Protein AF-A0A536KK31-F1 (afdb_monomer_lite)

Sequence (128 aa):
MTYSIVARDGETGELGVAVQSHYFQVGPVVPWALAGVGAVATQSMVNVSFGPLGLDYMGAGYSAQQALKALLAGDAQPEVRQVALVDATGNVAAHTGARCIPAAGHRTGDGLSCQANLMEKDSVWDAM

Foldseek 3Di:
DKKKKWFADPPPLDTDIDMDDPDPPCPQAAWADDRQQWIKGKDFVGDRVLRVQLSVCSVVVDANARSVVVVCVPDPCQLRIWMWMATSVFGIDIDHHVPFAPLWDWDDDRRMIITDGPDPHVCVRVVD

Structure (mmCIF, N/CA/C/O backbone):
data_AF-A0A536KK31-F1
#
_entry.id   AF-A0A536KK31-F1
#
loop_
_atom_site.group_PDB
_atom_site.id
_atom_site.type_symbol
_atom_site.label_atom_id
_atom_site.label_alt_id
_atom_site.label_comp_id
_atom_site.label_asym_id
_atom_site.label_entity_id
_atom_site.label_seq_id
_atom_site.pdbx_PDB_ins_code
_atom_site.Cartn_x
_atom_site.Cartn_y
_atom_site.Cartn_z
_atom_site.occupancy
_atom_site.B_iso_or_equiv
_atom_site.auth_seq_id
_atom_site.auth_comp_id
_atom_site.auth_asym_id
_atom_site.auth_atom_id
_atom_site.pdbx_PDB_model_num
ATOM 1 N N . MET A 1 1 ? 15.096 -6.292 -3.865 1.00 93.75 1 MET A N 1
ATOM 2 C CA . MET A 1 1 ? 14.186 -7.082 -3.027 1.00 93.75 1 MET A CA 1
ATOM 3 C C . MET A 1 1 ? 13.513 -6.137 -2.047 1.00 93.75 1 MET A C 1
ATOM 5 O O . MET A 1 1 ? 14.229 -5.435 -1.333 1.00 93.75 1 MET A O 1
ATOM 9 N N . THR A 1 2 ? 12.181 -6.099 -2.051 1.00 97.69 2 THR A N 1
ATOM 10 C CA . THR A 1 2 ? 11.367 -5.312 -1.109 1.00 97.69 2 THR A CA 1
ATOM 11 C C . THR A 1 2 ? 10.094 -6.070 -0.766 1.00 97.69 2 THR A C 1
ATOM 13 O O . THR A 1 2 ? 9.407 -6.515 -1.685 1.00 97.69 2 THR A O 1
ATOM 16 N N . TYR A 1 3 ? 9.759 -6.169 0.518 1.00 98.25 3 TYR A N 1
ATOM 17 C CA . TYR A 1 3 ? 8.455 -6.639 0.980 1.00 98.25 3 TYR A CA 1
ATOM 18 C C . TYR A 1 3 ? 7.901 -5.717 2.065 1.00 98.25 3 TYR A C 1
ATOM 20 O O . TYR A 1 3 ? 8.654 -5.099 2.823 1.00 98.25 3 TYR A O 1
ATOM 28 N N . SER A 1 4 ? 6.582 -5.580 2.107 1.00 98.69 4 SER A N 1
ATOM 29 C CA . SER A 1 4 ? 5.893 -4.704 3.048 1.00 98.69 4 SER A CA 1
ATOM 30 C C . SER A 1 4 ? 4.513 -5.236 3.405 1.00 98.69 4 SER A C 1
ATOM 32 O O . SER A 1 4 ? 3.967 -6.099 2.714 1.00 98.69 4 SER A O 1
ATOM 34 N N . ILE A 1 5 ? 3.965 -4.692 4.487 1.00 98.81 5 ILE A N 1
ATOM 35 C CA . ILE A 1 5 ? 2.602 -4.929 4.951 1.00 98.81 5 ILE A CA 1
ATOM 36 C C . ILE A 1 5 ? 1.950 -3.589 5.296 1.00 98.81 5 ILE A C 1
ATOM 38 O O . ILE A 1 5 ? 2.593 -2.728 5.899 1.00 98.81 5 ILE A O 1
ATOM 42 N N . VAL A 1 6 ? 0.686 -3.428 4.906 1.00 98.75 6 VAL A N 1
ATOM 43 C CA . VAL A 1 6 ? -0.236 -2.427 5.465 1.00 98.75 6 VAL A CA 1
ATOM 44 C C . VAL A 1 6 ? -1.316 -3.179 6.230 1.00 98.75 6 VAL A C 1
ATOM 46 O O . VAL A 1 6 ? -1.787 -4.211 5.749 1.00 98.75 6 VAL A O 1
ATOM 49 N N . ALA A 1 7 ? -1.695 -2.697 7.408 1.00 98.56 7 ALA A N 1
ATOM 50 C CA . ALA A 1 7 ? -2.713 -3.346 8.222 1.00 98.56 7 ALA A CA 1
ATOM 51 C C . ALA A 1 7 ? -3.503 -2.340 9.064 1.00 98.56 7 ALA A C 1
ATOM 53 O O . ALA A 1 7 ? -2.984 -1.293 9.458 1.00 98.56 7 ALA A O 1
ATOM 54 N N . ARG A 1 8 ? -4.749 -2.699 9.356 1.00 98.50 8 ARG A N 1
ATOM 55 C CA . ARG A 1 8 ? -5.612 -2.081 10.352 1.00 98.50 8 ARG A CA 1
ATOM 56 C C . ARG A 1 8 ? -5.979 -3.143 11.378 1.00 98.50 8 ARG A C 1
ATOM 58 O O . ARG A 1 8 ? -6.482 -4.200 11.006 1.00 98.50 8 ARG A O 1
ATOM 65 N N . ASP A 1 9 ? -5.791 -2.849 12.654 1.00 98.12 9 ASP A N 1
ATOM 66 C CA . ASP A 1 9 ? -6.334 -3.691 13.712 1.00 98.12 9 ASP A CA 1
ATOM 67 C C . ASP A 1 9 ? -7.863 -3.529 13.785 1.00 98.12 9 ASP A C 1
ATOM 69 O O . ASP A 1 9 ? -8.391 -2.419 13.891 1.00 98.12 9 ASP A O 1
ATOM 73 N N . GLY A 1 10 ? -8.586 -4.646 13.694 1.00 96.31 10 GLY A N 1
ATOM 74 C CA . GLY A 1 10 ? -10.044 -4.704 13.750 1.00 96.31 10 GLY A CA 1
ATOM 75 C C . GLY A 1 10 ? -10.616 -4.177 15.066 1.00 96.31 10 GLY A C 1
ATOM 76 O O . GLY A 1 10 ? -11.637 -3.487 15.042 1.00 96.31 10 GLY A O 1
ATOM 77 N N . GLU A 1 11 ? -9.941 -4.461 16.184 1.00 97.12 11 GLU A N 1
ATOM 78 C CA . GLU A 1 11 ? -10.426 -4.166 17.536 1.00 97.12 11 GLU A CA 1
ATOM 79 C C . GLU A 1 11 ? -10.165 -2.714 17.945 1.00 97.12 11 GLU A C 1
ATOM 81 O O . GLU A 1 11 ? -11.073 -2.028 18.417 1.00 97.12 11 GLU A O 1
ATOM 86 N N . THR A 1 12 ? -8.937 -2.228 17.745 1.00 97.50 12 THR A N 1
ATOM 87 C CA . THR A 1 12 ? -8.538 -0.872 18.161 1.00 97.50 12 THR A CA 1
ATOM 88 C C . THR A 1 12 ? -8.711 0.180 17.066 1.00 97.50 12 THR A C 1
ATOM 90 O O . THR A 1 12 ? -8.835 1.369 17.362 1.00 97.50 12 THR A O 1
ATOM 93 N N . GLY A 1 13 ? -8.724 -0.232 15.794 1.00 97.00 13 GLY A N 1
ATOM 94 C CA . GLY A 1 13 ? -8.666 0.675 14.649 1.00 97.00 13 GLY A CA 1
ATOM 95 C C . GLY A 1 13 ? -7.279 1.268 14.384 1.00 97.00 13 GLY A C 1
ATOM 96 O O . GLY A 1 13 ? -7.163 2.155 13.535 1.00 97.00 13 GLY A O 1
ATOM 97 N N . GLU A 1 14 ? -6.237 0.808 15.083 1.00 98.25 14 GLU A N 1
ATOM 98 C CA . GLU A 1 14 ? -4.858 1.231 14.840 1.00 98.25 14 GLU A CA 1
ATOM 99 C C . GLU A 1 14 ? -4.391 0.837 13.435 1.00 98.25 14 GLU A C 1
ATOM 101 O O . GLU A 1 14 ? -4.770 -0.200 12.894 1.00 98.25 14 GLU A O 1
ATOM 106 N N . LEU A 1 15 ? -3.559 1.688 12.834 1.00 98.56 15 LEU A N 1
ATOM 107 C CA . LEU A 1 15 ? -3.041 1.528 11.477 1.00 98.56 15 LEU A CA 1
ATOM 108 C C . LEU A 1 15 ? -1.531 1.313 11.528 1.00 98.56 15 LEU A C 1
ATOM 110 O O . LEU A 1 15 ? -0.815 2.046 12.210 1.00 98.56 15 LEU A O 1
ATOM 114 N N . GLY A 1 16 ? -1.045 0.341 10.763 1.00 98.12 16 GLY A N 1
ATOM 115 C CA . GLY A 1 16 ? 0.365 -0.020 10.703 1.00 98.12 16 GLY A CA 1
ATOM 116 C C . GLY A 1 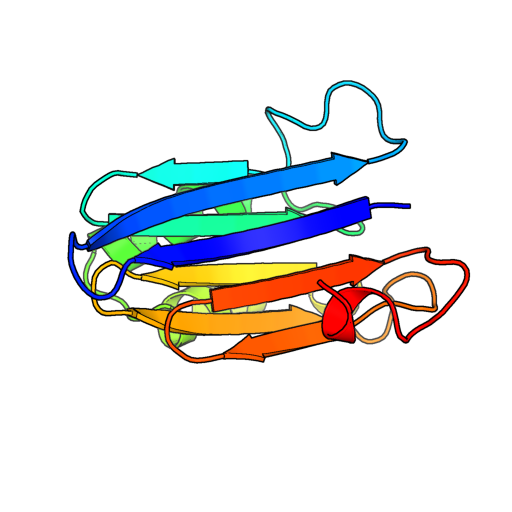16 ? 0.865 -0.169 9.274 1.00 98.12 16 GLY A C 1
ATOM 117 O O . GLY A 1 16 ? 0.167 -0.688 8.403 1.00 98.12 16 GLY A O 1
ATOM 118 N N . VAL A 1 17 ? 2.110 0.257 9.051 1.00 98.56 17 VAL A N 1
ATOM 119 C CA . VAL A 1 17 ? 2.870 -0.055 7.837 1.00 98.56 17 VAL A CA 1
ATOM 120 C C . VAL A 1 17 ? 4.280 -0.464 8.222 1.00 98.56 17 VAL A C 1
ATOM 122 O O . VAL A 1 17 ? 4.950 0.239 8.978 1.00 98.56 17 VAL A O 1
ATOM 125 N N . ALA A 1 18 ? 4.750 -1.579 7.674 1.00 98.44 18 ALA A N 1
ATOM 126 C CA . ALA A 1 18 ? 6.125 -2.029 7.837 1.00 98.44 18 ALA A CA 1
ATOM 127 C C . ALA A 1 18 ? 6.720 -2.410 6.484 1.00 98.44 18 ALA A C 1
ATOM 129 O O . ALA A 1 18 ? 6.026 -2.901 5.596 1.00 98.44 18 ALA A O 1
ATOM 130 N N . VAL A 1 19 ? 8.020 -2.181 6.325 1.00 98.38 19 VAL A N 1
ATOM 131 C CA . VAL A 1 19 ? 8.756 -2.494 5.100 1.00 98.38 19 VAL A CA 1
ATOM 132 C C . VAL A 1 19 ? 10.153 -2.983 5.443 1.00 98.38 19 VAL A C 1
ATOM 134 O O . VAL A 1 19 ? 10.815 -2.459 6.338 1.00 98.38 19 VAL A O 1
ATOM 137 N N . GLN A 1 20 ? 10.626 -3.950 4.670 1.00 97.31 20 GLN A N 1
ATOM 138 C CA . GLN A 1 20 ? 12.031 -4.302 4.585 1.00 97.31 20 GLN A CA 1
ATOM 139 C C . GLN A 1 20 ? 12.461 -4.210 3.119 1.00 97.31 20 GLN A C 1
ATOM 141 O O . GLN A 1 20 ? 11.724 -4.567 2.196 1.00 97.31 20 GLN A O 1
ATOM 146 N N . SER A 1 21 ? 13.664 -3.684 2.892 1.00 96.56 21 SER A N 1
ATOM 147 C CA . SER A 1 21 ? 14.239 -3.613 1.556 1.00 96.56 21 SER A CA 1
ATOM 148 C C . SER A 1 21 ? 15.759 -3.674 1.599 1.00 96.56 21 SER A C 1
ATOM 150 O O . SER A 1 21 ? 16.385 -3.223 2.555 1.00 96.56 21 SER A O 1
ATOM 152 N N . HIS A 1 22 ? 16.349 -4.181 0.517 1.00 93.56 22 HIS A N 1
ATOM 153 C CA . HIS A 1 22 ? 17.768 -3.969 0.217 1.00 93.56 22 HIS A CA 1
ATOM 154 C C . HIS A 1 22 ? 18.044 -2.555 -0.346 1.00 93.56 22 HIS A C 1
ATOM 156 O O . HIS A 1 22 ? 19.190 -2.183 -0.579 1.00 93.56 22 HIS A O 1
ATOM 162 N N . TYR A 1 23 ? 17.003 -1.754 -0.590 1.00 88.88 23 TYR A N 1
ATOM 163 C CA . TYR A 1 23 ? 17.127 -0.345 -0.950 1.00 88.88 23 TYR A CA 1
ATOM 164 C C . TYR A 1 23 ? 17.532 0.491 0.271 1.00 88.88 23 TYR A C 1
ATOM 166 O O . TYR A 1 23 ? 16.930 0.381 1.342 1.00 88.88 23 TYR A O 1
ATOM 174 N N . PHE A 1 24 ? 18.541 1.347 0.108 1.00 88.38 24 PHE A N 1
ATOM 175 C CA . PHE A 1 24 ? 19.027 2.202 1.187 1.00 88.38 24 PHE A CA 1
ATOM 176 C C . PHE A 1 24 ? 17.947 3.179 1.653 1.00 88.38 24 PHE A C 1
ATOM 178 O O . PHE A 1 24 ? 17.307 3.836 0.839 1.00 88.38 24 PHE A O 1
ATOM 185 N N . GLN A 1 25 ? 17.785 3.301 2.975 1.00 91.94 25 GLN A N 1
ATOM 186 C CA . GLN A 1 25 ? 16.907 4.298 3.592 1.00 91.94 25 GLN A CA 1
ATOM 187 C C . GLN A 1 25 ? 15.463 4.247 3.047 1.00 91.94 25 GLN A C 1
ATOM 189 O O . GLN A 1 25 ? 14.920 5.238 2.579 1.00 91.94 25 GLN A O 1
ATOM 194 N N . VAL A 1 26 ? 14.820 3.078 3.116 1.00 94.81 26 VAL A N 1
ATOM 195 C CA . VAL A 1 26 ? 13.459 2.863 2.582 1.00 94.81 26 VAL A CA 1
ATOM 196 C C . VAL A 1 26 ? 12.347 3.626 3.335 1.00 94.81 26 VAL A C 1
ATOM 198 O O . VAL A 1 26 ? 11.262 3.842 2.794 1.00 94.81 26 VAL A O 1
ATOM 201 N N . GLY A 1 27 ? 12.615 4.055 4.574 1.00 94.88 27 GLY A N 1
ATOM 202 C CA . GLY A 1 27 ? 11.634 4.654 5.493 1.00 94.88 27 GLY A CA 1
ATOM 203 C C . GLY A 1 27 ? 10.914 5.918 4.992 1.00 94.88 27 GLY A C 1
ATOM 204 O O . GLY A 1 27 ? 9.716 6.015 5.201 1.00 94.88 27 GLY A O 1
ATOM 205 N N . PRO A 1 28 ? 11.571 6.867 4.304 1.00 95.38 28 PRO A N 1
ATOM 206 C CA . PRO A 1 28 ? 10.898 8.039 3.729 1.00 95.38 28 PRO A CA 1
ATOM 207 C C . PRO A 1 28 ? 10.176 7.772 2.398 1.00 95.38 28 PRO A C 1
ATOM 209 O O . PRO A 1 28 ? 9.630 8.697 1.806 1.00 95.38 28 PRO A O 1
ATOM 212 N N . VAL A 1 29 ? 10.257 6.547 1.868 1.00 96.62 29 VAL A N 1
ATOM 213 C CA . VAL A 1 29 ? 9.826 6.218 0.501 1.00 96.62 29 VAL A CA 1
ATOM 214 C C . VAL A 1 29 ? 8.571 5.356 0.513 1.00 96.62 29 VAL A C 1
ATOM 216 O O . VAL A 1 29 ? 7.586 5.697 -0.139 1.00 96.62 29 VAL A O 1
ATOM 219 N N . VAL A 1 30 ? 8.616 4.232 1.231 1.00 98.06 30 VAL A N 1
ATOM 220 C CA . VAL A 1 30 ? 7.579 3.196 1.137 1.00 98.06 30 VAL A CA 1
ATOM 221 C C . VAL A 1 30 ? 6.463 3.366 2.166 1.00 98.06 30 VAL A C 1
ATOM 223 O O . VAL A 1 30 ? 5.313 3.367 1.735 1.00 98.06 30 VAL A O 1
ATOM 226 N N . PRO A 1 31 ? 6.741 3.465 3.482 1.00 98.31 31 PRO A N 1
ATOM 227 C CA . PRO A 1 31 ? 5.705 3.401 4.500 1.00 98.31 31 PRO A CA 1
ATOM 228 C C . PRO A 1 31 ? 5.113 4.781 4.803 1.00 98.31 31 PRO A C 1
ATOM 230 O O . PRO A 1 31 ? 5.815 5.694 5.231 1.00 98.31 31 PRO A O 1
ATOM 233 N N . TRP A 1 32 ? 3.799 4.907 4.644 1.00 98.75 32 TRP A N 1
ATOM 234 C CA . TRP A 1 32 ? 3.041 6.110 4.979 1.00 98.75 32 TRP A CA 1
ATOM 235 C C . TRP A 1 32 ? 1.837 5.724 5.828 1.00 98.75 32 TRP A C 1
ATOM 237 O O . TRP A 1 32 ? 1.107 4.802 5.478 1.00 98.75 32 TRP A O 1
ATOM 247 N N . ALA A 1 33 ? 1.598 6.428 6.927 1.00 98.25 33 ALA A N 1
ATOM 248 C CA . ALA A 1 33 ? 0.426 6.207 7.762 1.00 98.25 33 ALA A CA 1
ATOM 249 C C . ALA A 1 33 ? -0.047 7.528 8.358 1.00 98.25 33 ALA A C 1
ATOM 251 O O . ALA A 1 33 ? 0.766 8.372 8.740 1.00 98.25 33 ALA A O 1
ATOM 252 N N . LEU A 1 34 ? -1.362 7.684 8.456 1.00 98.50 34 LEU A N 1
ATOM 253 C CA . LEU A 1 34 ? -1.991 8.804 9.135 1.00 98.50 34 LEU A CA 1
ATOM 254 C C . LEU A 1 34 ? -3.135 8.280 10.002 1.00 98.50 34 LEU A C 1
ATOM 256 O O . LEU A 1 34 ? -4.058 7.624 9.512 1.00 98.50 34 LEU A O 1
ATOM 260 N N . ALA A 1 35 ? -3.048 8.564 11.302 1.00 97.88 35 ALA A N 1
ATOM 261 C CA . ALA A 1 35 ? -4.003 8.090 12.295 1.00 97.88 35 ALA A CA 1
ATOM 262 C C . ALA A 1 35 ? -5.435 8.512 11.936 1.00 97.88 35 ALA A C 1
ATOM 264 O O . ALA A 1 35 ? -5.682 9.665 11.586 1.00 97.88 35 ALA A O 1
ATOM 265 N N . GLY A 1 36 ? -6.369 7.562 12.012 1.00 97.25 36 GLY A N 1
ATOM 266 C CA . GLY A 1 36 ? -7.776 7.784 11.669 1.00 97.25 36 GLY A CA 1
ATOM 267 C C . GLY A 1 36 ? -8.064 7.989 10.177 1.00 97.25 36 GLY A C 1
ATOM 268 O O . GLY A 1 36 ? -9.220 8.209 9.833 1.00 97.25 36 GLY A O 1
ATOM 269 N N . VAL A 1 37 ? -7.058 7.904 9.297 1.00 98.50 37 VAL A N 1
ATOM 270 C CA . VAL A 1 37 ? -7.215 8.100 7.846 1.00 98.50 37 VAL A CA 1
ATOM 271 C C . VAL A 1 37 ? -6.886 6.827 7.074 1.00 98.50 37 VAL A C 1
ATOM 273 O O . VAL A 1 37 ? -7.741 6.295 6.367 1.00 98.50 37 VAL A O 1
ATOM 276 N N . GLY A 1 38 ? -5.667 6.313 7.218 1.00 98.62 38 GLY A N 1
ATOM 277 C CA . GLY A 1 38 ? -5.247 5.110 6.510 1.00 98.62 38 GLY A CA 1
ATOM 278 C C . GLY A 1 38 ? -3.740 4.890 6.510 1.00 98.62 38 GLY A C 1
ATOM 279 O O . GLY A 1 38 ? -2.970 5.626 7.133 1.00 98.62 38 GLY A O 1
ATOM 280 N N . ALA A 1 39 ? -3.333 3.857 5.787 1.00 98.81 39 ALA A N 1
ATOM 281 C CA . ALA A 1 39 ? -1.957 3.415 5.636 1.00 98.81 39 ALA A CA 1
ATOM 282 C C . ALA A 1 39 ? -1.682 3.057 4.169 1.00 98.81 39 ALA A C 1
ATOM 284 O O . ALA A 1 39 ? -2.533 2.477 3.497 1.00 98.81 39 ALA A O 1
ATOM 285 N N . VAL A 1 40 ? -0.498 3.411 3.668 1.00 98.88 40 VAL A N 1
ATOM 286 C CA . VAL A 1 40 ? -0.074 3.210 2.278 1.00 98.88 40 VAL A CA 1
ATOM 287 C C . VAL A 1 40 ? 1.351 2.664 2.244 1.00 98.88 40 VAL A C 1
ATOM 289 O O . VAL A 1 40 ? 2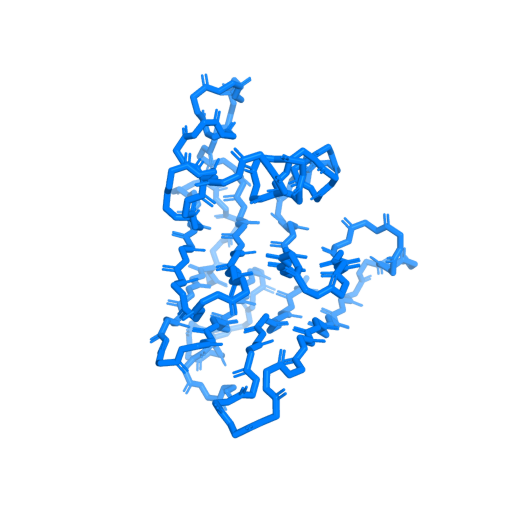.247 3.190 2.904 1.00 98.88 40 VAL A O 1
ATOM 292 N N . ALA A 1 41 ? 1.573 1.641 1.424 1.00 98.75 41 ALA A N 1
ATOM 293 C CA . ALA A 1 41 ? 2.896 1.161 1.049 1.00 98.75 41 ALA A CA 1
ATOM 294 C C . ALA A 1 41 ? 3.073 1.299 -0.467 1.00 98.75 41 ALA A C 1
ATOM 296 O O . ALA A 1 41 ? 2.409 0.593 -1.220 1.00 98.75 41 ALA A O 1
ATOM 297 N N . THR A 1 42 ? 3.959 2.191 -0.927 1.00 98.50 42 THR A N 1
ATOM 298 C CA . THR A 1 42 ? 4.289 2.368 -2.359 1.00 98.50 42 THR A CA 1
ATOM 299 C C . THR A 1 42 ? 5.698 1.853 -2.653 1.00 98.50 42 THR A C 1
ATOM 301 O O . THR A 1 42 ? 6.664 2.273 -2.027 1.00 98.50 42 THR A O 1
ATOM 304 N N . GLN A 1 43 ? 5.836 0.905 -3.577 1.00 98.12 43 GLN A N 1
ATOM 305 C CA . GLN A 1 43 ? 7.082 0.203 -3.896 1.00 98.12 43 GLN A CA 1
ATOM 306 C C . GLN A 1 43 ? 7.157 -0.180 -5.389 1.00 98.12 43 GLN A C 1
ATOM 308 O O . GLN A 1 43 ? 6.199 0.001 -6.125 1.00 98.12 43 GLN A O 1
ATOM 313 N N . SER A 1 44 ? 8.299 -0.717 -5.844 1.00 97.06 44 SER A N 1
ATOM 314 C CA . SER A 1 44 ? 8.607 -1.023 -7.261 1.00 97.06 44 SER A CA 1
ATOM 315 C C . SER A 1 44 ? 8.557 0.197 -8.190 1.00 97.06 44 SER A C 1
ATOM 317 O O . SER A 1 44 ? 7.506 0.801 -8.369 1.00 97.06 44 SER A O 1
ATOM 319 N N . MET A 1 45 ? 9.711 0.589 -8.755 1.00 95.75 45 MET A N 1
ATOM 320 C CA . MET A 1 45 ? 9.858 1.833 -9.536 1.00 95.75 45 MET A CA 1
ATOM 321 C C . MET A 1 45 ? 9.047 2.973 -8.900 1.00 95.75 45 MET A C 1
ATOM 323 O O . MET A 1 45 ? 8.100 3.479 -9.492 1.00 95.75 45 MET A O 1
ATOM 327 N N . VAL A 1 46 ? 9.338 3.266 -7.632 1.00 94.25 46 VAL A N 1
ATOM 328 C CA . VAL A 1 46 ? 8.403 3.953 -6.731 1.00 94.25 46 VAL A CA 1
ATOM 329 C C . VAL A 1 46 ? 7.961 5.305 -7.281 1.00 94.25 46 VAL A C 1
ATOM 331 O O . VAL A 1 46 ? 8.792 6.109 -7.701 1.00 94.25 46 VAL A O 1
ATOM 334 N N . ASN A 1 47 ? 6.660 5.582 -7.199 1.00 97.38 47 ASN A N 1
ATOM 335 C CA . ASN A 1 47 ? 6.154 6.946 -7.228 1.00 97.38 47 ASN A CA 1
ATOM 336 C C . ASN A 1 47 ? 5.888 7.387 -5.782 1.00 97.38 47 ASN A C 1
ATOM 338 O O . ASN A 1 47 ? 4.924 6.944 -5.157 1.00 97.38 47 ASN A O 1
ATOM 342 N N . VAL A 1 48 ? 6.787 8.209 -5.232 1.00 97.56 48 VAL A N 1
ATOM 343 C CA . VAL A 1 48 ? 6.764 8.599 -3.809 1.00 97.56 48 VAL A CA 1
ATOM 344 C C . VAL A 1 48 ? 5.493 9.375 -3.467 1.00 97.56 48 VAL A C 1
ATOM 346 O O . VAL A 1 48 ? 4.997 9.263 -2.352 1.00 97.56 48 VAL A O 1
ATOM 349 N N . SER A 1 49 ? 4.913 10.100 -4.431 1.00 98.12 49 SER A N 1
ATOM 350 C CA . SER A 1 49 ? 3.694 10.879 -4.195 1.00 98.12 49 SER A CA 1
ATOM 351 C C . SER A 1 49 ? 2.472 10.014 -3.882 1.00 98.12 49 SER A C 1
ATOM 353 O O . SER A 1 49 ? 1.541 10.517 -3.263 1.00 98.12 49 SER A O 1
ATOM 355 N N . PHE A 1 50 ? 2.472 8.720 -4.236 1.00 98.56 50 PHE A N 1
ATOM 356 C CA . PHE A 1 50 ? 1.352 7.817 -3.943 1.00 98.56 50 PHE A CA 1
ATOM 357 C C . PHE A 1 50 ? 1.080 7.674 -2.445 1.00 98.56 50 PHE A C 1
ATOM 359 O O . PHE A 1 50 ? -0.070 7.485 -2.064 1.00 98.56 50 PHE A O 1
ATOM 366 N N . GLY A 1 51 ? 2.116 7.789 -1.609 1.00 98.62 51 GLY A N 1
ATOM 367 C CA . GLY A 1 51 ? 1.984 7.790 -0.155 1.00 98.62 51 GLY A CA 1
ATOM 368 C C . GLY A 1 51 ? 1.084 8.920 0.351 1.00 98.62 51 GLY A C 1
ATOM 369 O O . GLY A 1 51 ? -0.045 8.653 0.763 1.00 98.62 51 GLY A O 1
ATOM 370 N N . PRO A 1 52 ? 1.543 10.184 0.291 1.00 98.62 52 PRO A N 1
ATOM 371 C CA . PRO A 1 52 ? 0.761 11.323 0.758 1.00 98.62 52 PRO A CA 1
ATOM 372 C C . PRO A 1 52 ? -0.542 11.511 -0.029 1.00 98.62 52 PRO A C 1
ATOM 374 O O . PRO A 1 52 ? -1.576 11.702 0.594 1.00 98.62 52 PRO A O 1
ATOM 377 N N . LEU A 1 53 ? -0.552 11.360 -1.361 1.00 98.62 53 LEU A N 1
ATOM 378 C CA . LEU A 1 53 ? -1.788 11.520 -2.142 1.00 98.62 53 LEU A CA 1
ATOM 379 C C . LEU A 1 53 ? -2.831 10.444 -1.817 1.00 98.62 53 LEU A C 1
ATOM 381 O O . LEU A 1 53 ? -4.024 10.731 -1.791 1.00 98.62 53 LEU A O 1
ATOM 385 N N . GLY A 1 54 ? -2.402 9.204 -1.560 1.00 98.69 54 GLY A N 1
ATOM 386 C CA . GLY A 1 54 ? -3.303 8.142 -1.119 1.00 98.69 54 GLY A CA 1
ATOM 387 C C . GLY A 1 54 ? -3.959 8.478 0.219 1.00 98.69 54 GLY A C 1
ATOM 388 O O . GLY A 1 54 ? -5.171 8.316 0.363 1.00 98.69 54 GLY A O 1
ATOM 389 N N . LEU A 1 55 ? -3.177 9.002 1.168 1.00 9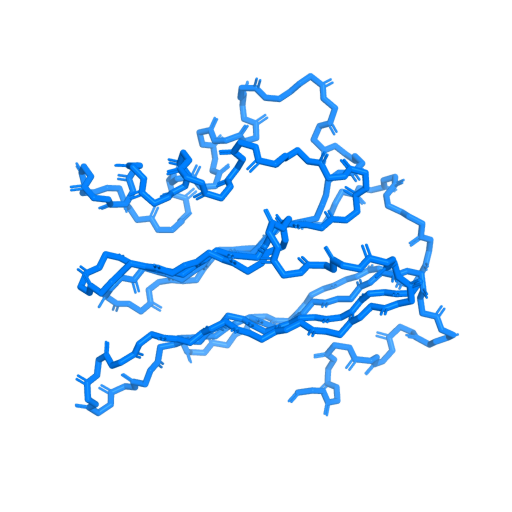8.81 55 LEU A N 1
ATOM 390 C CA . LEU A 1 55 ? -3.691 9.488 2.449 1.00 98.81 55 LEU A CA 1
ATOM 391 C C . LEU A 1 55 ? -4.618 10.697 2.272 1.00 98.81 55 LEU A C 1
ATOM 393 O O . LEU A 1 55 ? -5.667 10.730 2.905 1.00 98.81 55 LEU A O 1
ATOM 397 N N . ASP A 1 56 ? -4.291 11.642 1.389 1.00 98.75 56 ASP A N 1
ATOM 398 C CA . ASP A 1 56 ? -5.135 12.807 1.102 1.00 98.75 56 ASP A CA 1
ATOM 399 C C . ASP A 1 56 ? -6.497 12.388 0.529 1.00 98.75 56 ASP A C 1
ATOM 401 O O . ASP A 1 56 ? -7.537 12.876 0.976 1.00 98.75 56 ASP A O 1
ATOM 405 N N . TYR A 1 57 ? -6.522 11.440 -0.417 1.00 98.75 57 TYR A N 1
ATOM 406 C CA . TYR A 1 57 ? -7.776 10.901 -0.949 1.00 98.75 57 TYR A CA 1
ATOM 407 C C . TYR A 1 57 ? -8.610 10.226 0.142 1.00 98.75 57 TYR A C 1
ATOM 409 O O . TYR A 1 57 ? -9.807 10.501 0.254 1.00 98.75 57 TYR A O 1
ATOM 417 N N . MET A 1 58 ? -7.993 9.375 0.966 1.00 98.69 58 MET A N 1
ATOM 418 C CA . MET A 1 58 ? -8.699 8.712 2.067 1.00 98.69 58 MET A CA 1
ATOM 419 C C . MET A 1 58 ? -9.197 9.721 3.111 1.00 98.69 58 MET A C 1
ATOM 421 O O . MET A 1 58 ? -10.333 9.623 3.569 1.00 98.69 58 MET A O 1
ATOM 425 N N . GLY A 1 59 ? -8.412 10.759 3.411 1.00 98.56 59 GLY A N 1
ATOM 426 C CA . GLY A 1 59 ? -8.807 11.862 4.291 1.00 98.56 59 GLY A CA 1
ATOM 427 C C . GLY A 1 59 ? -9.967 12.692 3.733 1.00 98.56 59 GLY A C 1
ATOM 428 O O . GLY A 1 59 ? -10.761 13.236 4.497 1.00 98.56 59 GLY A O 1
ATOM 429 N N . ALA A 1 60 ? -10.120 12.734 2.407 1.00 98.38 60 ALA A N 1
ATOM 430 C CA . ALA A 1 60 ? -11.263 13.332 1.719 1.00 98.38 60 ALA A CA 1
ATOM 431 C C . ALA A 1 60 ? -12.497 12.405 1.634 1.00 98.38 60 ALA A C 1
ATOM 433 O O . ALA A 1 60 ? -13.484 12.760 0.988 1.00 98.38 60 ALA A O 1
ATOM 434 N N . GLY A 1 61 ? -12.461 11.227 2.267 1.00 97.94 61 GLY A N 1
ATOM 435 C CA . GLY A 1 61 ? -13.579 10.283 2.338 1.00 97.94 61 GLY A CA 1
ATOM 436 C C . GLY A 1 61 ? -13.616 9.235 1.223 1.00 97.94 61 GLY A C 1
ATOM 437 O O . GLY A 1 61 ? -14.633 8.563 1.058 1.00 97.94 61 GLY A O 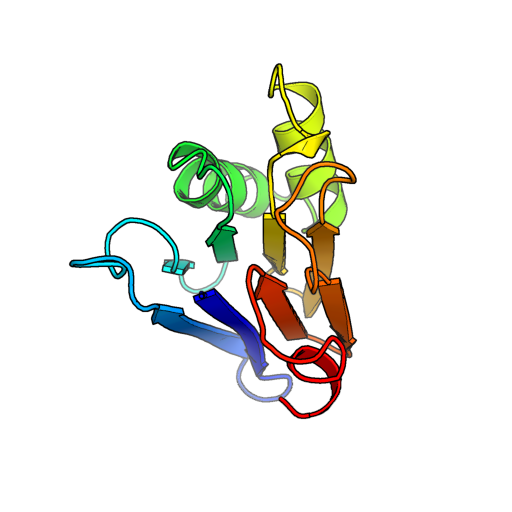1
ATOM 438 N N . TYR A 1 62 ? -12.541 9.084 0.446 1.00 98.62 62 TYR A N 1
ATOM 439 C CA . TYR A 1 62 ? -12.436 8.009 -0.541 1.00 98.62 62 TYR A CA 1
ATOM 440 C C . TYR A 1 62 ? -12.097 6.696 0.172 1.00 98.62 62 TYR A C 1
ATOM 442 O O . TYR A 1 62 ? -11.241 6.661 1.051 1.00 98.62 62 TYR A O 1
ATOM 450 N N . SER A 1 63 ? -12.712 5.594 -0.253 1.00 98.62 63 SER A N 1
ATOM 451 C CA . SER A 1 63 ? -12.250 4.250 0.128 1.00 98.62 63 SER A CA 1
ATOM 452 C C . SER A 1 63 ? -10.857 3.960 -0.437 1.00 98.62 63 SER A C 1
ATOM 454 O O . SER A 1 63 ? -10.454 4.547 -1.450 1.00 98.62 63 SER A O 1
ATOM 456 N N . ALA A 1 64 ? -10.154 2.984 0.143 1.00 98.69 64 ALA A N 1
ATOM 457 C CA . ALA A 1 64 ? -8.863 2.516 -0.367 1.00 98.69 64 ALA A CA 1
ATOM 458 C C . ALA A 1 64 ? -8.901 2.179 -1.874 1.00 98.69 64 ALA A C 1
ATOM 460 O O . ALA A 1 64 ? -7.976 2.520 -2.615 1.00 98.69 64 ALA A O 1
ATOM 461 N N . GLN A 1 65 ? -9.986 1.569 -2.370 1.00 98.75 65 GLN A N 1
ATOM 462 C CA . GLN A 1 65 ? -10.138 1.219 -3.788 1.00 98.75 65 GLN A CA 1
ATOM 463 C C . GLN A 1 65 ? -10.320 2.454 -4.674 1.00 98.75 65 GLN A C 1
ATOM 465 O O . GLN A 1 65 ? -9.759 2.517 -5.771 1.00 98.75 65 GLN A O 1
ATOM 470 N N . GLN A 1 66 ? -11.094 3.442 -4.220 1.00 98.75 66 GLN A N 1
ATOM 471 C CA . GLN A 1 66 ? -11.277 4.692 -4.958 1.00 98.75 66 GLN A CA 1
ATOM 472 C C . GLN A 1 66 ? -9.978 5.504 -4.993 1.00 98.75 66 GLN A C 1
ATOM 474 O O . GLN A 1 66 ? -9.611 5.998 -6.060 1.00 98.75 66 GLN A O 1
ATOM 479 N N . ALA A 1 67 ? -9.265 5.588 -3.866 1.00 98.75 67 ALA A N 1
ATOM 480 C CA . ALA A 1 67 ? -7.959 6.231 -3.778 1.00 98.75 67 ALA A CA 1
ATOM 481 C C . ALA A 1 67 ? -6.948 5.553 -4.715 1.00 98.75 67 ALA A C 1
ATOM 483 O O . ALA A 1 67 ? -6.334 6.223 -5.543 1.00 98.75 67 ALA A O 1
ATOM 484 N N . LEU A 1 68 ? -6.845 4.219 -4.679 1.00 98.81 68 LEU A N 1
ATOM 485 C CA . LEU A 1 68 ? -5.971 3.465 -5.580 1.00 98.81 68 LEU A CA 1
ATOM 486 C C . LEU A 1 68 ? -6.297 3.734 -7.053 1.00 98.81 68 LEU A C 1
ATOM 488 O O . LEU A 1 68 ? -5.404 4.005 -7.853 1.00 98.81 68 LEU A O 1
ATOM 492 N N . LYS A 1 69 ? -7.581 3.690 -7.419 1.00 98.75 69 LYS A N 1
ATOM 493 C CA . LYS A 1 69 ? -8.020 3.962 -8.790 1.00 98.75 69 LYS A CA 1
ATOM 494 C C . LYS A 1 69 ? -7.629 5.371 -9.240 1.00 98.75 69 LYS A C 1
ATOM 496 O O . LYS A 1 69 ? -7.186 5.530 -10.375 1.00 98.75 69 LYS A O 1
ATOM 501 N N . ALA A 1 70 ? -7.782 6.373 -8.373 1.00 98.56 70 ALA A N 1
ATOM 502 C CA . ALA A 1 70 ? -7.396 7.751 -8.666 1.00 98.56 70 ALA A CA 1
ATOM 503 C C . ALA A 1 70 ? -5.876 7.889 -8.861 1.00 98.56 70 ALA A C 1
ATOM 505 O O . ALA A 1 70 ? -5.445 8.482 -9.849 1.00 98.56 70 ALA A O 1
ATOM 506 N N . LEU A 1 71 ? -5.075 7.274 -7.983 1.00 98.56 71 LEU A N 1
ATOM 507 C CA . LEU A 1 71 ? -3.612 7.252 -8.091 1.00 98.56 71 LEU A CA 1
ATOM 508 C C . LEU A 1 71 ? -3.145 6.637 -9.415 1.00 98.56 71 LEU A C 1
ATOM 510 O O . LEU A 1 71 ? -2.338 7.233 -10.124 1.00 98.56 71 LEU A O 1
ATOM 514 N N . LEU A 1 72 ? -3.677 5.465 -9.774 1.00 98.56 72 LEU A N 1
ATOM 515 C CA . LEU A 1 72 ? -3.287 4.767 -11.002 1.00 98.56 72 LEU A CA 1
ATOM 516 C C . LEU A 1 72 ? -3.742 5.505 -12.263 1.00 98.56 72 LEU A C 1
ATOM 518 O O . LEU A 1 72 ? -3.012 5.514 -13.248 1.00 98.56 72 LEU A O 1
ATOM 522 N N . ALA A 1 73 ? -4.916 6.143 -12.242 1.00 97.94 73 ALA A N 1
ATOM 523 C CA . ALA A 1 73 ? -5.390 6.949 -13.366 1.00 97.94 73 ALA A CA 1
ATOM 524 C C . ALA A 1 73 ? -4.517 8.195 -13.612 1.00 97.94 73 ALA A C 1
ATOM 526 O O . ALA A 1 73 ? -4.458 8.682 -14.739 1.00 97.94 73 ALA A O 1
ATOM 527 N N . GLY A 1 74 ? -3.856 8.708 -12.568 1.00 95.19 74 GLY A N 1
ATOM 528 C CA . GLY A 1 74 ? -2.945 9.850 -12.646 1.00 95.19 74 GLY A CA 1
ATOM 529 C C . GLY A 1 74 ? -1.486 9.499 -12.959 1.00 95.19 74 GLY A C 1
ATOM 530 O O . GLY A 1 74 ? -0.685 10.410 -13.165 1.00 95.19 74 GLY A O 1
ATOM 531 N N . ASP A 1 75 ? -1.114 8.216 -12.993 1.00 97.69 75 ASP A N 1
ATOM 532 C CA . ASP A 1 75 ? 0.259 7.780 -13.263 1.00 97.69 75 ASP A CA 1
ATOM 533 C C . ASP A 1 75 ? 0.417 7.349 -14.724 1.00 97.69 75 ASP A C 1
ATOM 535 O O . ASP A 1 75 ? -0.409 6.631 -15.279 1.00 97.69 75 ASP A O 1
ATOM 539 N N . ALA A 1 76 ? 1.502 7.783 -15.365 1.00 97.38 76 ALA A N 1
ATOM 540 C CA . ALA A 1 76 ? 1.773 7.445 -16.762 1.00 97.38 76 ALA A CA 1
ATOM 541 C C . ALA A 1 76 ? 2.339 6.025 -16.950 1.00 97.38 76 ALA A C 1
ATOM 543 O O . ALA A 1 76 ? 2.476 5.577 -18.088 1.00 97.38 76 ALA A O 1
ATOM 544 N N . GLN A 1 77 ? 2.738 5.350 -15.865 1.00 97.12 77 GLN A N 1
ATOM 545 C CA . GLN A 1 77 ? 3.394 4.041 -15.897 1.00 97.12 77 GLN A CA 1
ATOM 546 C C . GLN A 1 77 ? 2.898 3.116 -14.763 1.00 97.12 77 GLN A C 1
ATOM 548 O O . GLN A 1 77 ? 3.715 2.543 -14.030 1.00 97.12 77 GLN A O 1
ATOM 553 N N . PRO A 1 78 ? 1.575 2.940 -14.570 1.00 97.75 78 PRO A N 1
ATOM 554 C CA . PRO A 1 78 ? 1.030 2.160 -13.458 1.00 97.75 78 PRO A CA 1
ATOM 555 C C . PRO A 1 78 ? 1.526 0.708 -13.473 1.00 97.75 78 PRO A C 1
ATOM 557 O O . PRO A 1 78 ? 1.656 0.066 -12.435 1.00 97.75 78 PRO A O 1
ATOM 560 N N . GLU A 1 79 ? 1.854 0.171 -14.643 1.00 98.19 79 GLU A N 1
ATOM 561 C CA . GLU A 1 79 ? 2.342 -1.187 -14.831 1.00 98.19 79 GLU A CA 1
ATOM 562 C C . GLU A 1 79 ? 3.740 -1.456 -14.253 1.00 98.19 79 GLU A C 1
ATOM 564 O O . GLU A 1 79 ? 4.097 -2.624 -14.141 1.00 98.19 79 GLU A O 1
ATOM 569 N N . VAL A 1 80 ? 4.528 -0.440 -13.880 1.00 98.38 80 VAL A N 1
ATOM 570 C CA . VAL A 1 80 ? 5.791 -0.650 -13.139 1.00 98.38 80 VAL A CA 1
ATOM 571 C C . VAL A 1 80 ? 5.643 -0.424 -11.632 1.00 98.38 80 VAL A C 1
ATOM 573 O O . VAL A 1 80 ? 6.605 -0.639 -10.898 1.00 98.38 80 VAL A O 1
ATOM 576 N N . ARG A 1 81 ? 4.464 0.012 -11.167 1.00 98.31 81 ARG A N 1
ATOM 577 C CA . ARG A 1 81 ? 4.198 0.347 -9.762 1.00 98.31 81 ARG A CA 1
ATOM 578 C C . ARG A 1 81 ? 3.689 -0.860 -8.987 1.00 98.31 81 ARG A C 1
ATOM 580 O O . ARG A 1 81 ? 2.941 -1.683 -9.512 1.00 98.31 81 ARG A O 1
ATOM 587 N N . GLN A 1 82 ? 3.996 -0.897 -7.698 1.00 98.75 82 GLN A N 1
ATOM 588 C CA . GLN A 1 82 ? 3.339 -1.769 -6.734 1.00 98.75 82 GLN A CA 1
ATOM 589 C C . GLN A 1 82 ? 2.902 -0.938 -5.528 1.00 98.75 82 GLN A C 1
ATOM 591 O O . GLN A 1 82 ? 3.709 -0.244 -4.922 1.00 98.75 82 GLN A O 1
ATOM 596 N N . VAL A 1 83 ? 1.624 -0.976 -5.172 1.00 98.81 83 VAL A N 1
ATOM 597 C CA . VAL A 1 83 ? 1.101 -0.152 -4.076 1.00 98.81 83 VAL A CA 1
ATOM 598 C C . VAL A 1 83 ? -0.007 -0.887 -3.336 1.00 98.81 83 VAL A C 1
ATOM 600 O O . VAL A 1 83 ? -0.794 -1.590 -3.963 1.00 98.81 83 VAL A O 1
ATOM 603 N N . ALA A 1 84 ? -0.065 -0.728 -2.019 1.00 98.81 84 ALA A N 1
ATOM 604 C CA . ALA A 1 84 ? -1.145 -1.223 -1.175 1.00 98.81 84 ALA A CA 1
ATOM 605 C C . ALA A 1 84 ? -1.644 -0.116 -0.245 1.00 98.81 84 ALA A C 1
ATOM 607 O O . ALA A 1 84 ? -0.850 0.693 0.237 1.00 98.81 84 ALA A O 1
ATOM 608 N N . LEU A 1 85 ? -2.954 -0.078 -0.019 1.00 98.88 85 LEU A N 1
ATOM 609 C CA . LEU A 1 85 ? -3.647 0.879 0.829 1.00 98.88 85 LEU A CA 1
ATOM 610 C C . LEU A 1 85 ? -4.613 0.134 1.751 1.00 98.88 85 LEU A C 1
ATOM 612 O O . LEU A 1 85 ? -5.304 -0.786 1.307 1.00 98.88 85 LEU A O 1
ATOM 616 N N . VAL A 1 86 ? -4.705 0.588 2.997 1.00 98.81 86 VAL A N 1
ATOM 617 C CA . VAL A 1 86 ? -5.821 0.286 3.898 1.00 98.81 86 VAL A CA 1
ATOM 618 C C . VAL A 1 86 ? -6.393 1.596 4.430 1.00 98.81 86 VAL A C 1
ATOM 620 O O . VAL A 1 86 ? -5.637 2.475 4.851 1.00 98.81 86 VAL A O 1
ATOM 623 N N . ASP A 1 87 ? -7.714 1.755 4.378 1.00 98.62 87 ASP A N 1
ATOM 624 C CA . ASP A 1 87 ? -8.387 2.932 4.938 1.00 98.62 87 ASP A CA 1
ATOM 625 C C . ASP A 1 87 ? -8.819 2.716 6.397 1.00 98.62 87 ASP A C 1
ATOM 627 O O . ASP A 1 87 ? -8.815 1.598 6.919 1.00 98.62 87 ASP A O 1
ATOM 631 N N . ALA A 1 88 ? -9.208 3.796 7.080 1.00 97.69 88 ALA A N 1
ATOM 632 C CA . ALA A 1 88 ? -9.604 3.755 8.489 1.00 97.69 88 ALA A CA 1
ATOM 633 C C . ALA A 1 88 ? -10.842 2.886 8.782 1.00 97.69 88 ALA A C 1
ATOM 635 O O . ALA A 1 88 ? -11.099 2.562 9.945 1.00 97.69 88 ALA A O 1
ATOM 636 N N . THR A 1 89 ? -11.606 2.502 7.756 1.00 96.69 89 THR A N 1
ATOM 637 C CA . THR A 1 89 ? -12.779 1.623 7.880 1.00 96.69 89 THR A CA 1
ATOM 638 C C . THR A 1 89 ? -12.455 0.153 7.611 1.00 96.69 89 THR A C 1
ATOM 640 O O . THR A 1 89 ? -13.313 -0.699 7.817 1.00 96.69 89 THR A O 1
ATOM 643 N N . GLY A 1 90 ? -11.214 -0.151 7.215 1.00 95.81 90 GLY A N 1
ATOM 644 C CA . GLY A 1 90 ? -10.732 -1.507 6.967 1.00 95.81 90 GLY A CA 1
ATOM 645 C C . GLY A 1 90 ? -10.823 -1.957 5.510 1.00 95.81 90 GLY A C 1
ATOM 646 O O . GLY A 1 90 ? -10.500 -3.111 5.232 1.00 95.81 90 GLY A O 1
ATOM 647 N N . ASN A 1 91 ? -11.207 -1.091 4.559 1.00 98.44 91 ASN A N 1
ATOM 648 C CA . ASN A 1 91 ? -11.151 -1.494 3.154 1.00 98.44 91 ASN A CA 1
ATOM 649 C C . ASN A 1 91 ? -9.697 -1.550 2.689 1.00 98.44 91 ASN A C 1
ATOM 651 O O . ASN A 1 91 ? -8.896 -0.665 2.992 1.00 98.44 91 ASN A O 1
ATOM 655 N N . VAL A 1 92 ? -9.387 -2.569 1.891 1.00 98.81 92 VAL A N 1
ATOM 656 C CA . VAL A 1 92 ? -8.041 -2.830 1.379 1.00 98.81 92 VAL A CA 1
ATOM 657 C C . VAL A 1 92 ? -8.029 -2.761 -0.141 1.00 98.81 92 VAL A C 1
ATOM 659 O O . VAL A 1 92 ? -8.879 -3.350 -0.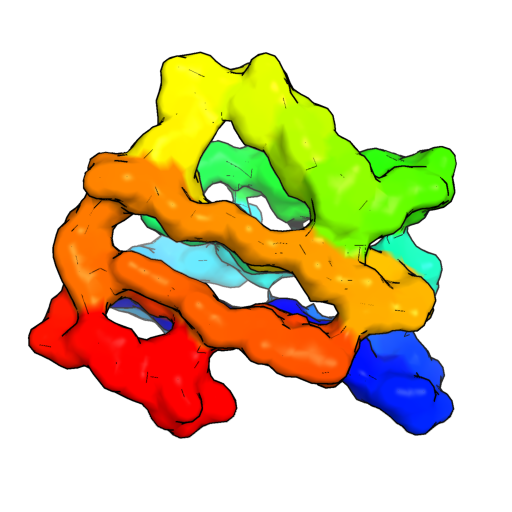814 1.00 98.81 92 VAL A O 1
ATOM 662 N N . ALA A 1 93 ? -7.023 -2.097 -0.699 1.00 98.81 93 ALA A N 1
ATOM 663 C CA . ALA A 1 93 ? -6.773 -2.088 -2.131 1.00 98.81 93 ALA A CA 1
ATOM 664 C C . ALA A 1 93 ? -5.285 -2.269 -2.412 1.00 98.81 93 ALA A C 1
ATOM 666 O O . ALA A 1 93 ? -4.449 -1.624 -1.785 1.00 98.81 93 ALA A O 1
ATOM 667 N N . ALA A 1 94 ? -4.951 -3.117 -3.378 1.00 98.81 94 ALA A N 1
ATOM 668 C CA . ALA A 1 94 ? -3.575 -3.349 -3.782 1.00 98.81 94 ALA A CA 1
ATOM 669 C C . ALA A 1 94 ? -3.458 -3.442 -5.303 1.00 98.81 94 ALA A C 1
ATOM 671 O O . ALA A 1 94 ? -4.388 -3.835 -6.006 1.00 98.81 94 ALA A O 1
ATOM 672 N N . HIS A 1 95 ? -2.295 -3.051 -5.809 1.00 98.81 95 HIS A N 1
ATOM 673 C CA . HIS A 1 95 ? -1.929 -3.112 -7.214 1.00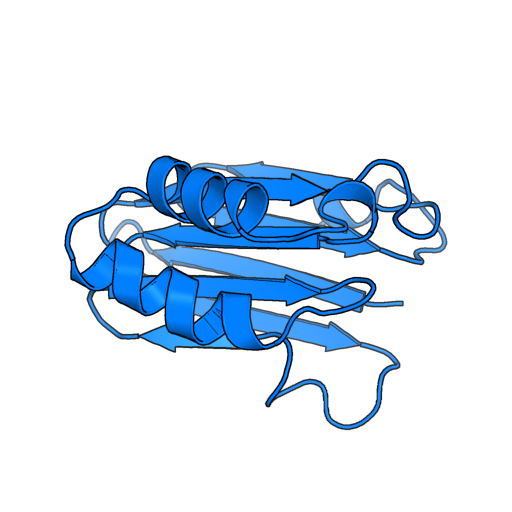 98.81 95 HIS A CA 1
ATOM 674 C C . HIS A 1 95 ? -0.513 -3.654 -7.343 1.00 98.81 95 HIS A C 1
ATOM 676 O O . HIS A 1 95 ? 0.398 -3.254 -6.620 1.00 98.81 95 HIS A O 1
ATOM 682 N N . THR A 1 96 ? -0.312 -4.562 -8.290 1.00 98.69 96 THR A N 1
ATOM 683 C CA . THR A 1 96 ? 1.015 -4.990 -8.734 1.00 98.69 96 THR A CA 1
ATOM 684 C C . THR A 1 96 ? 1.031 -4.920 -10.246 1.00 98.69 96 THR A C 1
ATOM 686 O O . THR A 1 96 ? 0.314 -5.656 -10.921 1.00 98.69 96 THR A O 1
ATOM 689 N N . GLY A 1 97 ? 1.816 -3.989 -10.773 1.00 98.38 97 GLY A N 1
ATOM 690 C CA . GLY A 1 97 ? 1.921 -3.768 -12.199 1.00 98.38 97 GLY A CA 1
ATOM 691 C C . GLY A 1 97 ? 2.560 -4.953 -12.926 1.00 98.38 97 GLY A C 1
ATOM 692 O O . GLY A 1 97 ? 3.495 -5.584 -12.436 1.00 98.38 97 GLY A O 1
ATOM 693 N N . ALA A 1 98 ? 2.080 -5.231 -14.139 1.00 97.62 98 ALA A N 1
ATOM 694 C CA . ALA A 1 98 ? 2.541 -6.359 -14.954 1.00 97.62 98 ALA A CA 1
ATOM 695 C C . ALA A 1 98 ? 4.023 -6.276 -15.384 1.00 97.62 98 ALA A C 1
ATOM 697 O O . ALA A 1 98 ? 4.570 -7.253 -15.887 1.00 97.62 98 ALA A O 1
ATOM 698 N N . ARG A 1 99 ? 4.671 -5.115 -15.216 1.00 97.69 99 ARG A N 1
ATOM 699 C CA . ARG A 1 99 ? 6.093 -4.871 -15.502 1.00 97.69 99 ARG A CA 1
ATOM 700 C C . ARG A 1 99 ? 6.936 -4.670 -14.238 1.00 97.69 99 ARG A C 1
ATOM 702 O O . ARG A 1 99 ? 8.090 -4.257 -14.347 1.00 97.69 99 ARG A O 1
ATOM 709 N N . CYS A 1 100 ? 6.401 -4.955 -13.050 1.00 97.69 100 CYS A N 1
ATOM 710 C CA . CYS A 1 100 ? 7.238 -5.118 -11.865 1.00 97.69 100 CYS A CA 1
ATOM 711 C C . CYS A 1 100 ? 8.257 -6.245 -12.098 1.00 97.69 100 CYS A C 1
ATOM 713 O O . CYS A 1 100 ? 7.981 -7.219 -12.800 1.00 97.69 100 CYS A O 1
ATOM 715 N N . ILE A 1 101 ? 9.448 -6.117 -11.507 1.00 94.62 101 ILE A N 1
ATOM 716 C CA . ILE A 1 101 ? 10.477 -7.159 -11.615 1.00 94.62 101 ILE A CA 1
ATOM 717 C C . ILE A 1 101 ? 9.904 -8.484 -11.065 1.00 94.62 101 ILE A C 1
ATOM 719 O O . ILE A 1 101 ? 9.298 -8.432 -9.992 1.00 94.62 101 ILE A O 1
ATOM 723 N N . PRO A 1 102 ? 10.075 -9.632 -11.763 1.00 92.56 102 PRO A N 1
ATOM 724 C CA . PRO A 1 102 ? 9.431 -10.904 -11.425 1.00 92.56 102 PRO A CA 1
ATOM 725 C C . PRO A 1 102 ? 9.587 -11.368 -9.975 1.00 92.56 102 PRO A C 1
ATOM 727 O O . PRO A 1 102 ? 10.445 -10.891 -9.229 1.00 92.56 102 PRO A O 1
ATOM 730 N N . ALA A 1 103 ? 8.728 -12.323 -9.604 1.00 96.00 103 ALA A N 1
ATOM 731 C CA . ALA A 1 103 ? 8.390 -12.624 -8.215 1.00 96.00 103 ALA A CA 1
ATOM 732 C C . ALA A 1 103 ? 7.900 -11.350 -7.505 1.00 96.00 103 ALA A C 1
ATOM 734 O O . ALA A 1 103 ? 8.447 -10.901 -6.493 1.00 96.00 103 ALA A O 1
ATOM 735 N N . ALA A 1 104 ? 6.874 -10.752 -8.119 1.00 98.12 104 ALA A N 1
ATOM 736 C CA . ALA A 1 104 ? 6.136 -9.618 -7.603 1.00 98.12 104 ALA A CA 1
ATOM 737 C C . ALA A 1 104 ? 4.648 -9.945 -7.525 1.00 98.12 104 ALA A C 1
ATOM 739 O O . ALA A 1 104 ? 4.061 -10.424 -8.493 1.00 98.12 104 ALA A O 1
ATOM 740 N N . GLY A 1 105 ? 4.049 -9.648 -6.382 1.00 98.50 105 GLY A N 1
ATOM 741 C CA . GLY A 1 105 ? 2.654 -9.943 -6.111 1.00 98.50 105 GLY A CA 1
ATOM 742 C C . GLY A 1 105 ? 2.225 -9.396 -4.764 1.00 98.50 105 GLY A C 1
ATOM 743 O O . GLY A 1 105 ? 2.999 -8.738 -4.058 1.00 98.50 105 GLY A O 1
ATOM 744 N N . HIS A 1 106 ? 0.963 -9.641 -4.445 1.00 98.69 106 HIS A N 1
ATOM 745 C CA . HIS A 1 106 ? 0.356 -9.234 -3.195 1.00 98.69 106 HIS A CA 1
ATOM 746 C C . HIS A 1 106 ? -0.743 -10.211 -2.790 1.00 98.69 106 HIS A C 1
ATOM 748 O O . HIS A 1 106 ? -1.342 -10.874 -3.638 1.00 98.69 106 HIS A O 1
ATOM 754 N N . ARG A 1 107 ? -1.037 -10.236 -1.494 1.00 98.56 107 ARG A N 1
ATOM 755 C CA . ARG A 1 107 ? -2.176 -10.922 -0.903 1.00 98.56 107 ARG A CA 1
ATOM 756 C C . ARG A 1 107 ? -2.935 -9.939 -0.031 1.00 98.56 107 ARG A C 1
ATOM 758 O O . ARG A 1 107 ? -2.359 -9.347 0.877 1.00 98.56 107 ARG A O 1
ATOM 765 N N . THR A 1 108 ? -4.225 -9.791 -0.301 1.00 98.56 108 THR A N 1
ATOM 766 C CA . THR A 1 108 ? -5.136 -9.024 0.548 1.00 98.56 108 THR A CA 1
ATOM 767 C C . THR A 1 108 ? -5.867 -9.945 1.523 1.00 98.56 108 THR A C 1
ATOM 769 O O . THR A 1 108 ? -6.098 -11.126 1.247 1.00 98.56 108 THR A O 1
ATOM 772 N N . GLY A 1 109 ? -6.224 -9.393 2.675 1.00 96.81 109 GLY A N 1
ATOM 773 C CA . GLY A 1 109 ? -7.038 -10.024 3.704 1.00 96.81 109 GLY A CA 1
ATOM 774 C C . GLY A 1 109 ? -7.979 -9.008 4.341 1.00 96.81 109 GLY A C 1
ATOM 775 O O . GLY A 1 109 ? -8.097 -7.875 3.870 1.00 96.81 109 GLY A O 1
ATOM 776 N N . ASP A 1 110 ? -8.648 -9.415 5.414 1.00 96.81 110 ASP A N 1
ATOM 777 C CA . ASP A 1 110 ? -9.491 -8.511 6.194 1.00 96.81 110 ASP A CA 1
ATOM 778 C C . ASP A 1 110 ? -8.614 -7.459 6.891 1.00 96.81 110 ASP A C 1
ATOM 780 O O . ASP A 1 110 ? -7.772 -7.796 7.722 1.00 96.81 110 ASP A O 1
ATOM 784 N N . GLY A 1 111 ? -8.739 -6.197 6.472 1.00 97.81 111 GLY A N 1
ATOM 785 C CA . GLY A 1 111 ? -7.965 -5.083 7.017 1.00 97.81 111 GLY A CA 1
ATOM 786 C C . GLY A 1 111 ? -6.457 -5.110 6.741 1.00 97.81 111 GLY A C 1
ATOM 787 O O . GLY A 1 111 ? -5.740 -4.342 7.374 1.00 97.81 111 GLY A O 1
ATOM 788 N N . LEU A 1 112 ? -5.936 -5.943 5.829 1.00 98.50 112 LEU A N 1
ATOM 789 C CA . LEU A 1 112 ? -4.494 -6.001 5.542 1.00 98.50 112 LEU A CA 1
ATOM 790 C C . LEU A 1 112 ? -4.135 -6.328 4.091 1.00 98.50 112 LEU A C 1
ATOM 792 O O . LEU A 1 112 ? -4.900 -6.962 3.364 1.00 98.50 112 LEU A O 1
ATOM 796 N N . SER A 1 113 ? -2.916 -5.956 3.695 1.00 98.75 113 SER A N 1
ATOM 797 C CA . SER A 1 113 ? -2.265 -6.430 2.471 1.00 98.75 113 SER A CA 1
ATOM 798 C C . SER A 1 113 ? -0.769 -6.643 2.687 1.00 98.75 113 SER A C 1
ATOM 800 O O . SER A 1 113 ? -0.082 -5.748 3.190 1.00 98.75 113 SER A O 1
ATOM 802 N N . CYS A 1 114 ? -0.276 -7.800 2.243 1.00 98.75 114 CYS A N 1
ATOM 803 C CA . CYS A 1 114 ? 1.140 -8.150 2.148 1.00 98.75 114 CYS A CA 1
ATOM 804 C C . CYS A 1 114 ? 1.576 -8.116 0.681 1.00 98.75 114 CYS A C 1
ATOM 806 O O . CYS A 1 114 ? 0.877 -8.629 -0.189 1.00 98.75 114 CYS A O 1
ATOM 808 N N . GLN A 1 115 ? 2.738 -7.534 0.385 1.00 98.69 115 GLN A N 1
ATOM 809 C CA . GLN A 1 115 ? 3.208 -7.355 -0.991 1.00 98.69 115 GLN A CA 1
ATOM 810 C C . GLN A 1 115 ? 4.724 -7.419 -1.072 1.00 98.69 115 GLN A C 1
ATOM 812 O O . GLN A 1 115 ? 5.433 -6.881 -0.220 1.00 98.69 115 GLN A O 1
ATOM 817 N N . ALA A 1 116 ? 5.231 -8.014 -2.147 1.00 98.44 116 ALA A N 1
ATOM 818 C CA . ALA A 1 116 ? 6.663 -8.118 -2.387 1.00 98.44 116 ALA A CA 1
ATOM 819 C C . ALA A 1 116 ? 6.997 -8.003 -3.879 1.00 98.44 116 ALA A C 1
ATOM 821 O O . ALA A 1 116 ? 6.139 -8.247 -4.724 1.00 98.44 116 ALA A O 1
ATOM 822 N N . ASN A 1 117 ? 8.234 -7.612 -4.202 1.00 97.88 117 ASN A N 1
ATOM 823 C CA . ASN A 1 117 ? 8.796 -7.621 -5.560 1.00 97.88 117 ASN A CA 1
ATOM 824 C C . ASN A 1 117 ? 10.306 -7.891 -5.557 1.00 97.88 117 ASN A C 1
ATOM 826 O O . ASN A 1 117 ? 11.001 -7.545 -4.592 1.00 97.88 117 ASN A O 1
ATOM 830 N N . LEU A 1 118 ? 10.827 -8.439 -6.665 1.00 97.06 118 LEU A N 1
ATOM 831 C CA . LEU A 1 118 ? 12.230 -8.856 -6.781 1.00 97.06 118 LEU A CA 1
ATOM 832 C C . LEU A 1 118 ? 12.586 -9.847 -5.654 1.00 97.06 118 LEU A C 1
ATOM 834 O O . LEU A 1 118 ? 13.536 -9.635 -4.895 1.00 97.06 118 LEU A O 1
ATOM 838 N N . MET A 1 119 ? 11.751 -10.878 -5.502 1.00 97.00 119 MET A N 1
ATOM 839 C CA . MET A 1 119 ? 11.954 -11.990 -4.568 1.00 97.00 119 MET A CA 1
ATOM 840 C C . MET A 1 119 ? 12.635 -13.174 -5.256 1.00 97.00 119 MET A C 1
ATOM 842 O O . MET A 1 119 ? 12.642 -13.284 -6.478 1.00 97.00 119 MET A O 1
ATOM 846 N N . GLU A 1 120 ? 13.173 -14.095 -4.459 1.00 95.75 120 GLU A N 1
ATOM 847 C CA . GLU A 1 120 ? 13.607 -15.403 -4.964 1.00 95.75 120 GLU A CA 1
ATOM 848 C C . GLU A 1 120 ? 12.411 -16.320 -5.278 1.00 95.75 120 GLU A C 1
ATOM 850 O O . GLU A 1 120 ? 12.457 -17.094 -6.231 1.00 95.75 120 GLU A O 1
ATOM 855 N N . LYS A 1 121 ? 11.330 -16.223 -4.491 1.00 96.38 121 LYS A N 1
ATOM 856 C CA . LYS A 1 121 ? 10.109 -17.031 -4.627 1.00 96.38 121 LYS A CA 1
ATOM 857 C C . LYS A 1 121 ? 8.876 -16.135 -4.663 1.00 96.38 121 LYS A C 1
ATOM 859 O O . LYS A 1 121 ? 8.819 -15.132 -3.957 1.00 96.38 121 LYS A O 1
ATOM 864 N N . ASP A 1 122 ? 7.878 -16.525 -5.443 1.00 95.62 122 ASP A N 1
ATOM 865 C CA . ASP A 1 122 ? 6.562 -15.880 -5.485 1.00 95.62 122 ASP A CA 1
ATOM 866 C C . ASP A 1 122 ? 5.689 -16.212 -4.261 1.00 95.62 122 ASP A C 1
ATOM 868 O O . ASP A 1 122 ? 4.736 -15.507 -3.968 1.00 95.62 122 ASP A O 1
ATOM 872 N N . SER A 1 123 ? 6.060 -17.202 -3.452 1.00 96.62 123 SER A N 1
ATOM 873 C CA . SER A 1 123 ? 5.340 -17.542 -2.218 1.00 96.62 123 SER A CA 1
ATOM 874 C C . SER A 1 123 ? 5.543 -16.554 -1.056 1.00 96.62 123 SER A C 1
ATOM 876 O O . SER A 1 123 ? 5.024 -16.787 0.033 1.00 96.62 123 SER A O 1
ATOM 878 N N . VAL A 1 124 ? 6.359 -15.504 -1.220 1.00 97.88 124 VAL A N 1
ATOM 879 C CA . VAL A 1 124 ? 6.775 -14.633 -0.103 1.00 97.88 124 VAL A CA 1
ATOM 880 C C . VAL A 1 124 ? 5.600 -13.862 0.497 1.00 97.88 124 VAL A C 1
ATOM 882 O O . VAL A 1 124 ? 5.452 -13.864 1.712 1.00 97.88 124 VAL A O 1
ATOM 885 N N . TRP A 1 125 ? 4.753 -13.231 -0.320 1.00 97.25 125 TRP A N 1
ATOM 886 C CA . TRP A 1 125 ? 3.625 -12.437 0.191 1.00 97.25 125 TRP A CA 1
ATOM 887 C C . TRP A 1 125 ? 2.501 -13.292 0.784 1.00 97.25 125 TRP A C 1
ATOM 889 O O . TRP A 1 125 ? 1.720 -12.779 1.573 1.00 97.25 125 TRP A O 1
ATOM 899 N N . ASP A 1 126 ? 2.416 -14.577 0.427 1.00 96.75 126 ASP A N 1
ATOM 900 C CA . ASP A 1 126 ? 1.451 -15.505 1.024 1.00 96.75 126 ASP A CA 1
ATOM 901 C C . ASP A 1 126 ? 1.910 -16.044 2.383 1.00 96.75 126 ASP A C 1
ATOM 903 O O . ASP A 1 126 ? 1.071 -16.465 3.179 1.00 96.75 126 ASP A O 1
ATOM 907 N N . ALA A 1 127 ? 3.227 -16.077 2.610 1.00 97.19 127 ALA A N 1
ATOM 908 C CA . ALA A 1 127 ? 3.849 -16.540 3.848 1.00 97.19 127 ALA A CA 1
ATOM 909 C C . ALA A 1 127 ? 3.980 -15.439 4.915 1.00 97.19 127 ALA A C 1
ATOM 911 O O . ALA A 1 127 ? 4.239 -15.764 6.074 1.00 97.19 127 ALA A O 1
ATOM 912 N N . MET A 1 128 ? 3.852 -14.170 4.511 1.00 94.88 128 MET A N 1
ATOM 913 C CA . MET A 1 128 ? 3.752 -13.001 5.393 1.00 94.88 128 MET A CA 1
ATOM 914 C C . MET A 1 128 ? 2.348 -12.881 5.975 1.00 94.88 128 MET A C 1
ATOM 916 O O . MET A 1 128 ? 2.262 -12.716 7.209 1.00 94.88 128 MET A O 1
#

pLDDT: mean 97.57, std 1.78, range [88.38, 98.88]

Radius of gyration: 13.07 Å; chains: 1; bounding box: 33×31×35 Å

Secondary structure (DSSP, 8-state):
-EEEEEEE-TTT--EEEEEEESSTT-TTTSEEEETTTEEEEEESS--TTHHHHHHHHHHTT--HHHHHHHHHHT-S-GGG-EEEEEETT--EEEEE-TTSPSS-EEEEETTEEEEEES-S-TTHHHH-